Protein AF-A0A2N3BDB7-F1 (afdb_monomer_lite)

Radius of gyration: 18.07 Å; chains: 1; bounding box: 49×23×45 Å

Secondary structure (DSSP, 8-state):
-PPPP-----GGG-----TT--TT---EEEEE-SSEEEEEEE-TTS-EEEEEEE-PPPTT--TTGGGGG----

Structure (mmCIF, N/CA/C/O backbone):
data_AF-A0A2N3BDB7-F1
#
_entry.id   AF-A0A2N3BDB7-F1
#
loop_
_atom_site.group_PDB
_atom_site.id
_atom_site.type_symbol
_atom_site.label_atom_id
_atom_site.label_alt_id
_atom_site.label_comp_id
_atom_site.label_asym_id
_atom_site.label_entity_id
_atom_site.label_seq_id
_atom_site.pdbx_PDB_ins_code
_atom_site.Cartn_x
_atom_site.Cartn_y
_atom_site.Cartn_z
_atom_site.occupancy
_atom_site.B_iso_or_equiv
_atom_site.auth_seq_id
_atom_site.auth_comp_id
_atom_site.auth_asym_id
_atom_site.auth_atom_id
_atom_site.pdbx_PDB_model_num
ATOM 1 N N . MET A 1 1 ? -32.835 -10.226 -21.678 1.00 39.00 1 MET A N 1
ATOM 2 C CA . MET A 1 1 ? -32.990 -10.943 -20.394 1.00 39.00 1 MET A CA 1
ATOM 3 C C . MET A 1 1 ? -31.590 -11.331 -19.928 1.00 39.00 1 MET A C 1
ATOM 5 O O . MET A 1 1 ? -31.088 -12.353 -20.367 1.00 39.00 1 MET A O 1
ATOM 9 N N . ALA A 1 2 ? -30.904 -10.464 -19.179 1.00 38.75 2 ALA A N 1
ATOM 10 C CA . ALA A 1 2 ? -29.548 -10.725 -18.684 1.00 38.75 2 ALA A CA 1
ATOM 11 C C . ALA A 1 2 ? -29.635 -11.090 -17.197 1.00 38.75 2 ALA A C 1
ATOM 13 O O . ALA A 1 2 ? -30.263 -10.365 -16.427 1.00 38.75 2 ALA A O 1
ATOM 14 N N . GLN A 1 3 ? -29.074 -12.239 -16.819 1.00 38.88 3 GLN A N 1
ATOM 15 C CA . GLN A 1 3 ? -29.010 -12.688 -15.429 1.00 38.88 3 GLN A CA 1
ATOM 16 C C . GLN A 1 3 ? -28.085 -11.763 -14.617 1.00 38.88 3 GLN A C 1
ATOM 18 O O . GLN A 1 3 ? -27.017 -11.403 -15.116 1.00 38.88 3 GLN A O 1
ATOM 23 N N . PRO A 1 4 ? -28.443 -11.389 -13.378 1.00 42.31 4 PRO A N 1
ATOM 24 C CA . PRO A 1 4 ? -27.522 -10.705 -12.485 1.00 42.31 4 PRO A CA 1
ATOM 25 C C . PRO A 1 4 ? -26.520 -11.723 -11.926 1.00 42.31 4 PRO A C 1
ATOM 27 O O . PRO A 1 4 ? -26.902 -12.710 -11.298 1.00 42.31 4 PRO A O 1
ATOM 30 N N . THR A 1 5 ? -25.234 -11.495 -12.186 1.00 50.03 5 THR A N 1
ATOM 31 C CA . THR A 1 5 ? -24.119 -12.251 -11.607 1.00 50.03 5 THR A CA 1
ATOM 32 C C . THR A 1 5 ? -24.222 -12.239 -10.083 1.00 50.03 5 THR A C 1
ATOM 34 O O . THR A 1 5 ? -24.145 -11.183 -9.457 1.00 50.03 5 THR A O 1
ATOM 37 N N . LEU A 1 6 ? -24.400 -13.421 -9.488 1.00 43.88 6 LEU A N 1
ATOM 38 C CA . LEU A 1 6 ? -24.300 -13.636 -8.049 1.00 43.88 6 LEU A CA 1
ATOM 39 C C . LEU A 1 6 ? -22.858 -13.327 -7.624 1.00 43.88 6 LEU A C 1
ATOM 41 O O . LEU A 1 6 ? -21.933 -14.037 -8.013 1.00 43.88 6 LEU A O 1
ATOM 45 N N . ILE A 1 7 ? -22.662 -12.270 -6.841 1.00 51.25 7 ILE A N 1
ATOM 46 C CA . ILE A 1 7 ? -21.426 -12.082 -6.080 1.00 51.25 7 ILE A CA 1
ATOM 47 C C . ILE A 1 7 ? -21.562 -13.018 -4.873 1.00 51.25 7 ILE A C 1
ATOM 49 O O . ILE A 1 7 ? -22.459 -12.787 -4.060 1.00 51.25 7 ILE A O 1
ATOM 53 N N . PRO A 1 8 ? -20.778 -14.105 -4.745 1.00 42.44 8 PRO A N 1
ATOM 54 C CA . PRO A 1 8 ? -20.842 -14.925 -3.549 1.00 42.44 8 PRO A CA 1
ATOM 55 C C . PRO A 1 8 ? -20.362 -14.086 -2.366 1.00 42.44 8 PRO A C 1
ATOM 57 O O . PRO A 1 8 ? -19.284 -13.489 -2.396 1.00 42.44 8 PRO A O 1
ATOM 60 N N . ASN A 1 9 ? -21.198 -14.030 -1.335 1.00 49.06 9 ASN A N 1
ATOM 61 C CA . ASN A 1 9 ? -20.878 -13.409 -0.064 1.00 49.06 9 ASN A CA 1
ATOM 62 C C . ASN A 1 9 ? -19.609 -14.079 0.475 1.00 49.06 9 ASN A C 1
ATOM 64 O O . ASN A 1 9 ? -19.562 -15.293 0.670 1.00 49.06 9 ASN A O 1
ATOM 68 N N . CYS A 1 10 ? -18.556 -13.295 0.674 1.00 47.12 10 CYS A N 1
ATOM 69 C CA . CYS A 1 10 ? -17.322 -13.734 1.306 1.00 47.12 10 CYS A CA 1
ATOM 70 C C . CYS A 1 10 ? -17.547 -13.927 2.817 1.00 47.12 10 CYS A C 1
ATOM 72 O O . CYS A 1 10 ? -17.045 -13.170 3.645 1.00 47.12 10 CYS A O 1
ATOM 74 N N . ASP A 1 11 ? -18.302 -14.962 3.189 1.00 52.94 11 ASP A N 1
ATOM 75 C CA . ASP A 1 11 ? -18.606 -15.300 4.588 1.00 52.94 11 ASP A CA 1
ATOM 76 C C . ASP A 1 11 ? -17.357 -15.718 5.397 1.00 52.94 11 ASP A C 1
ATOM 78 O O . ASP A 1 11 ? -17.384 -15.721 6.624 1.00 52.94 11 ASP A O 1
ATOM 82 N N . GLY A 1 12 ? -16.223 -15.976 4.733 1.00 44.81 12 GLY A N 1
ATOM 83 C CA . GLY A 1 12 ? -14.927 -16.263 5.366 1.00 44.81 12 GLY A CA 1
ATOM 84 C C . GLY A 1 12 ? -14.161 -15.044 5.900 1.00 44.81 12 GLY A C 1
ATOM 85 O O . GLY A 1 12 ? -13.101 -15.213 6.492 1.00 44.81 12 GLY A O 1
ATOM 86 N N . ALA A 1 13 ? -14.664 -13.819 5.705 1.00 49.44 13 ALA A N 1
ATOM 87 C CA . ALA A 1 13 ? -14.049 -12.599 6.247 1.00 49.44 13 ALA A CA 1
ATOM 88 C C . ALA A 1 13 ? -14.623 -12.185 7.616 1.00 49.44 13 ALA A C 1
ATOM 90 O O . ALA A 1 13 ? -14.327 -11.098 8.118 1.00 49.44 13 ALA A O 1
ATOM 91 N N . ARG A 1 14 ? -15.477 -13.015 8.228 1.00 52.19 14 ARG A N 1
ATOM 92 C CA . ARG A 1 14 ? -15.991 -12.756 9.573 1.00 52.19 14 ARG A CA 1
ATOM 93 C C . ARG A 1 14 ? -15.056 -13.381 10.597 1.00 52.19 14 ARG A C 1
ATOM 95 O O . ARG A 1 14 ? -14.972 -14.596 10.716 1.00 52.19 14 ARG A O 1
ATOM 102 N N . PHE A 1 15 ? -14.373 -12.524 11.351 1.00 57.53 15 PHE A N 1
ATOM 103 C CA . PHE A 1 15 ? -13.722 -12.919 12.594 1.00 57.53 15 PHE A CA 1
ATOM 104 C C . PHE A 1 15 ? -14.807 -13.404 13.559 1.00 57.53 15 PHE A C 1
ATOM 106 O O . PHE A 1 15 ? -15.509 -12.591 14.163 1.00 57.53 15 PHE A O 1
ATOM 113 N N . GLU A 1 16 ? -14.977 -14.720 13.671 1.00 60.66 16 GLU A N 1
ATOM 114 C CA . GLU A 1 16 ? -15.747 -15.332 14.750 1.00 60.66 16 GLU A CA 1
ATOM 115 C C . GLU A 1 16 ? -15.100 -14.884 16.067 1.00 60.66 16 GLU A C 1
ATOM 117 O O . GLU A 1 16 ? -13.944 -15.198 16.352 1.00 60.66 16 GLU A O 1
ATOM 122 N N . SER A 1 17 ? -15.795 -14.030 16.821 1.00 57.56 17 SER A N 1
ATOM 123 C CA . SER A 1 17 ? -15.266 -13.469 18.060 1.00 57.56 17 SER A CA 1
ATOM 124 C C . SER A 1 17 ? -15.188 -14.575 19.103 1.00 57.56 17 SER A C 1
ATOM 126 O O . SER A 1 17 ? -16.206 -14.954 19.688 1.00 57.56 17 SER A O 1
ATOM 128 N N . LEU A 1 18 ? -13.985 -15.099 19.331 1.00 58.06 18 LEU A N 1
ATOM 129 C CA . LEU A 1 18 ? -13.745 -16.033 20.420 1.00 58.06 18 LEU A CA 1
ATOM 130 C C . LEU A 1 18 ? -13.952 -15.303 21.761 1.00 58.06 18 LEU A C 1
ATOM 132 O O . LEU A 1 18 ? -13.626 -14.118 21.861 1.00 58.06 18 LEU A O 1
ATOM 136 N N . PRO A 1 19 ? -14.436 -15.977 22.822 1.00 56.91 19 PRO A N 1
ATOM 137 C CA . PRO A 1 19 ? -14.825 -15.339 24.090 1.00 56.91 19 PRO A CA 1
ATOM 138 C C . PRO A 1 19 ? -13.686 -14.664 24.882 1.00 56.91 19 PRO A C 1
ATOM 140 O O . PRO A 1 19 ? -13.922 -14.149 25.971 1.00 56.91 19 PRO A O 1
ATOM 143 N N . LEU A 1 20 ? -12.456 -14.680 24.360 1.00 53.38 20 LEU A N 1
ATOM 144 C CA . LEU A 1 20 ? -11.268 -14.042 24.935 1.00 53.38 20 LEU A CA 1
ATOM 145 C C . LEU A 1 20 ? -10.894 -12.723 24.234 1.00 53.38 20 LEU A C 1
ATOM 147 O O . LEU A 1 20 ? -9.991 -12.027 24.696 1.00 53.38 20 LEU A O 1
ATOM 151 N N . ASP A 1 21 ? -11.580 -12.355 23.148 1.00 53.72 21 ASP A N 1
ATOM 152 C CA . ASP A 1 21 ? -11.345 -11.097 22.447 1.00 53.72 21 ASP A CA 1
ATOM 153 C C . ASP A 1 21 ? -11.983 -9.942 23.219 1.00 53.72 21 ASP A C 1
ATOM 155 O O . ASP A 1 21 ? -13.171 -9.650 23.078 1.00 53.72 21 ASP A O 1
ATOM 159 N N . THR A 1 22 ? -11.187 -9.196 23.980 1.00 58.56 22 THR A N 1
ATOM 160 C CA . THR A 1 22 ? -11.533 -7.809 24.291 1.00 58.56 22 THR A CA 1
ATOM 161 C C . THR A 1 22 ? -11.743 -7.098 22.942 1.00 58.56 22 THR A C 1
ATOM 163 O O . THR A 1 22 ? -10.768 -6.912 22.208 1.00 58.56 22 THR A O 1
ATOM 166 N N . PRO A 1 23 ? -12.964 -6.657 22.564 1.00 58.03 23 PRO A N 1
ATOM 167 C CA . PRO A 1 23 ? -13.273 -6.245 21.184 1.00 58.03 23 PRO A CA 1
ATOM 168 C C . PRO A 1 23 ? -12.541 -4.980 20.709 1.00 58.03 23 PRO A C 1
ATOM 170 O O . PRO A 1 23 ? -12.784 -4.480 19.612 1.00 58.03 23 PRO A O 1
ATOM 173 N N . ARG A 1 24 ? -11.672 -4.408 21.543 1.00 59.72 24 ARG A N 1
ATOM 174 C CA . ARG A 1 24 ? -11.157 -3.050 21.392 1.00 59.72 24 ARG A CA 1
ATOM 175 C C . ARG A 1 24 ? -9.658 -2.953 21.116 1.00 59.72 24 ARG A C 1
ATOM 177 O O . ARG A 1 24 ? -9.259 -1.901 20.651 1.00 59.72 24 ARG A O 1
ATOM 184 N N . ASN A 1 25 ? -8.897 -4.043 21.240 1.00 67.69 25 ASN A N 1
ATOM 185 C CA . ASN A 1 25 ? -7.425 -4.016 21.203 1.00 67.69 25 ASN A CA 1
ATOM 186 C C . ASN A 1 25 ? -6.768 -4.729 20.012 1.00 67.69 25 ASN A C 1
ATOM 188 O O . ASN A 1 25 ? -5.565 -4.976 20.013 1.00 67.69 25 ASN A O 1
ATOM 192 N N . ARG A 1 26 ? -7.526 -5.106 18.983 1.00 78.69 26 ARG A N 1
ATOM 193 C CA . ARG A 1 26 ? -6.935 -5.778 17.818 1.00 78.69 26 ARG A CA 1
ATOM 194 C C . ARG A 1 26 ? -6.343 -4.763 16.850 1.00 78.69 26 ARG A C 1
ATOM 196 O O . ARG A 1 26 ? -7.071 -3.899 16.356 1.00 78.69 26 ARG A O 1
ATOM 203 N N . CYS A 1 27 ? -5.050 -4.924 16.574 1.00 89.75 27 CYS A N 1
ATOM 204 C CA . CYS A 1 27 ? -4.381 -4.235 15.483 1.00 89.75 27 CYS A CA 1
ATOM 205 C C . CYS A 1 27 ? -4.809 -4.875 14.156 1.00 89.75 27 CYS A C 1
ATOM 207 O O . CYS A 1 27 ? -4.741 -6.098 14.020 1.00 89.75 27 CYS A O 1
ATOM 209 N N . ILE A 1 28 ? -5.295 -4.076 13.206 1.00 92.31 28 ILE A N 1
ATOM 210 C CA . ILE A 1 28 ? -5.770 -4.558 11.898 1.00 92.31 28 ILE A CA 1
ATOM 211 C C . ILE A 1 28 ? -5.028 -3.797 10.806 1.00 92.31 28 ILE A C 1
ATOM 213 O O . ILE A 1 28 ? -5.004 -2.571 10.839 1.00 92.31 28 ILE A O 1
ATOM 217 N N . LEU A 1 29 ? -4.478 -4.522 9.832 1.00 92.69 29 LEU A N 1
ATOM 218 C CA . LEU A 1 29 ? -3.862 -3.971 8.627 1.00 92.69 29 LEU A CA 1
ATOM 219 C C . LEU A 1 29 ? -4.688 -4.369 7.400 1.00 92.69 29 LEU A C 1
ATOM 221 O O . LEU A 1 29 ? -4.906 -5.556 7.160 1.00 92.69 29 LEU A O 1
ATOM 225 N N . ALA A 1 30 ? -5.107 -3.379 6.616 1.00 94.50 30 ALA A N 1
ATOM 226 C CA . ALA A 1 30 ? -5.716 -3.566 5.304 1.00 94.50 30 ALA A CA 1
ATOM 227 C C . ALA A 1 30 ? -4.765 -3.069 4.206 1.00 94.50 30 ALA A C 1
ATOM 229 O O . ALA A 1 30 ? -4.197 -1.981 4.324 1.00 94.50 30 ALA A O 1
ATOM 230 N N . LEU A 1 31 ? -4.610 -3.863 3.143 1.00 93.25 31 LEU A N 1
ATOM 231 C CA . LEU A 1 31 ? -3.731 -3.576 2.009 1.00 93.25 31 LEU A CA 1
ATOM 232 C C . LEU A 1 31 ? -4.499 -3.700 0.691 1.00 93.25 31 LEU A C 1
ATOM 234 O O . LEU A 1 31 ? -5.081 -4.747 0.411 1.00 93.25 31 LEU A O 1
ATOM 238 N N . ASP A 1 32 ? -4.445 -2.647 -0.123 1.00 93.00 32 ASP A N 1
ATOM 239 C CA . ASP A 1 32 ? -4.868 -2.662 -1.527 1.00 93.00 32 ASP A CA 1
ATOM 240 C C . ASP A 1 32 ? -3.621 -2.765 -2.414 1.00 93.00 32 ASP A C 1
ATOM 242 O O . ASP A 1 32 ? -2.808 -1.839 -2.468 1.00 93.00 32 ASP A O 1
ATOM 246 N N . LEU A 1 33 ? -3.423 -3.922 -3.050 1.00 89.00 33 LEU A N 1
ATOM 247 C CA . LEU A 1 33 ? -2.175 -4.267 -3.730 1.00 89.00 33 LEU A CA 1
ATOM 248 C C . LEU A 1 33 ? -2.212 -3.860 -5.208 1.00 89.00 33 LEU A C 1
ATOM 250 O O . LEU A 1 33 ? -2.872 -4.485 -6.036 1.00 89.00 33 LEU A O 1
ATOM 254 N N . GLY A 1 34 ? -1.407 -2.854 -5.559 1.00 89.44 34 GLY A N 1
ATOM 255 C CA . GLY A 1 34 ? -1.277 -2.346 -6.926 1.00 89.44 34 GLY A CA 1
ATOM 256 C C . GLY A 1 34 ? -0.069 -1.424 -7.116 1.00 89.44 34 GLY A C 1
ATOM 257 O O . GLY A 1 34 ? 0.705 -1.170 -6.196 1.00 89.44 34 GLY A O 1
ATOM 258 N N . THR A 1 35 ? 0.118 -0.868 -8.317 1.00 90.81 35 THR A N 1
ATOM 259 C CA . THR A 1 35 ? 1.152 0.170 -8.542 1.00 90.81 35 THR A CA 1
ATOM 260 C C . THR A 1 35 ? 0.824 1.493 -7.850 1.00 90.81 35 THR A C 1
ATOM 262 O O . THR A 1 35 ? 1.709 2.324 -7.672 1.00 90.81 35 THR A O 1
ATOM 265 N N . SER A 1 36 ? -0.423 1.677 -7.434 1.00 93.19 36 SER A N 1
ATOM 266 C CA . SER A 1 36 ? -0.835 2.626 -6.408 1.00 93.19 36 SER A CA 1
ATOM 267 C C . SER A 1 36 ? -1.336 1.787 -5.239 1.00 93.19 36 SER A C 1
ATOM 269 O O . SER A 1 36 ? -2.458 1.305 -5.290 1.00 93.19 36 SER A O 1
ATOM 271 N N . THR A 1 37 ? -0.476 1.521 -4.257 1.00 93.12 37 THR A N 1
ATOM 272 C CA . THR A 1 37 ? -0.826 0.679 -3.103 1.00 93.12 37 THR A CA 1
ATOM 273 C C . THR A 1 37 ? -1.423 1.550 -2.007 1.00 93.12 37 THR A C 1
ATOM 275 O O . THR A 1 37 ? -0.813 2.547 -1.615 1.00 93.12 37 THR A O 1
ATOM 278 N N . GLY A 1 38 ? -2.601 1.180 -1.515 1.00 94.75 38 GLY A N 1
ATOM 279 C CA . GLY A 1 38 ? -3.224 1.783 -0.337 1.00 94.75 38 GLY A CA 1
ATOM 280 C C . GLY A 1 38 ? -2.960 0.953 0.916 1.00 94.75 38 GLY A C 1
ATOM 281 O O . GLY A 1 38 ? -2.863 -0.274 0.845 1.00 94.75 38 GLY A O 1
ATOM 282 N N . TRP A 1 39 ? -2.869 1.612 2.067 1.00 94.44 39 TRP A N 1
ATOM 283 C CA . TRP A 1 39 ? -2.764 0.948 3.362 1.00 94.44 39 TRP A CA 1
ATOM 284 C C . TRP A 1 39 ? -3.616 1.657 4.414 1.00 94.44 39 TRP A C 1
ATOM 286 O O . TRP A 1 39 ? -3.782 2.878 4.381 1.00 94.44 39 TRP A O 1
ATOM 296 N N . ALA A 1 40 ? -4.145 0.884 5.359 1.00 95.50 40 ALA A N 1
ATOM 297 C CA . ALA A 1 40 ? -4.774 1.399 6.567 1.00 95.50 40 ALA A CA 1
ATOM 298 C C . ALA A 1 40 ? -4.438 0.495 7.755 1.00 95.50 40 ALA A C 1
ATOM 300 O O . ALA A 1 40 ? -4.592 -0.726 7.667 1.00 95.50 40 ALA A O 1
ATOM 301 N N . ILE A 1 41 ? -4.0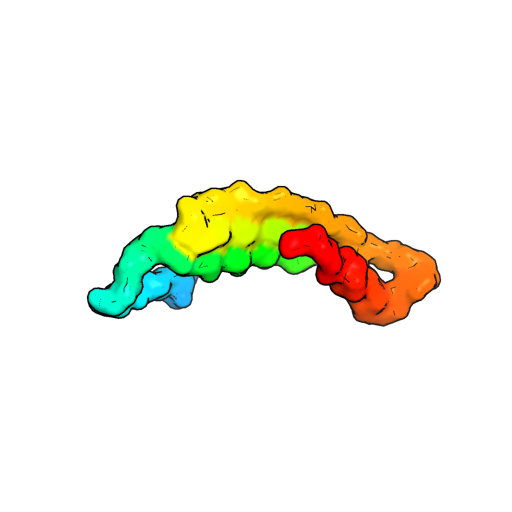00 1.096 8.859 1.00 92.94 41 ILE A N 1
ATOM 302 C CA . ILE A 1 41 ? -3.734 0.424 10.129 1.00 92.94 41 ILE A CA 1
ATOM 303 C C . ILE A 1 41 ? -4.704 0.960 11.168 1.00 92.94 41 ILE A C 1
ATOM 305 O O . ILE A 1 41 ? -4.793 2.166 11.379 1.00 92.94 41 ILE A O 1
ATOM 309 N N . ARG A 1 42 ? -5.392 0.057 11.861 1.00 92.06 42 ARG A N 1
ATOM 310 C CA . ARG A 1 42 ? -6.051 0.357 13.129 1.00 92.06 42 ARG A CA 1
ATOM 311 C C . ARG A 1 42 ? -5.121 -0.055 14.258 1.00 92.06 42 ARG A C 1
ATOM 313 O O . ARG A 1 42 ? -4.873 -1.248 14.410 1.00 92.06 42 ARG A O 1
ATOM 320 N N . GLY A 1 43 ? -4.642 0.906 15.037 1.00 88.62 43 GLY A N 1
ATOM 321 C CA . GLY A 1 43 ? -3.874 0.662 16.248 1.00 88.62 43 GLY A CA 1
ATOM 322 C C . GLY A 1 43 ? -4.714 0.003 17.341 1.00 88.62 43 GLY A C 1
ATOM 323 O O . GLY A 1 43 ? -5.943 -0.076 17.284 1.00 88.62 43 GLY A O 1
ATOM 324 N N . HIS A 1 44 ? -4.037 -0.478 18.374 1.00 87.44 44 HIS A N 1
ATOM 325 C CA . HIS A 1 44 ? -4.669 -1.092 19.540 1.00 87.44 44 HIS A CA 1
ATOM 326 C C . HIS A 1 44 ? -5.486 -0.084 20.376 1.00 87.44 44 HIS A C 1
ATOM 328 O O . HIS A 1 44 ? -6.413 -0.466 21.079 1.00 87.44 44 HIS A O 1
ATOM 334 N N . ASP A 1 45 ? -5.180 1.208 20.267 1.00 86.81 45 ASP A N 1
ATOM 335 C CA . ASP A 1 45 ? -5.974 2.324 20.798 1.00 86.81 45 ASP A CA 1
ATOM 336 C C . ASP A 1 45 ? -7.251 2.602 19.978 1.00 86.81 45 ASP A C 1
ATOM 338 O O . ASP A 1 45 ? -8.096 3.405 20.372 1.00 86.81 45 ASP A O 1
ATOM 342 N N . GLY A 1 46 ? -7.411 1.918 18.844 1.00 86.00 46 GLY A N 1
ATOM 343 C CA . GLY A 1 46 ? -8.510 2.097 17.912 1.00 86.00 46 GLY A CA 1
ATOM 344 C C . GLY A 1 46 ? -8.315 3.246 16.925 1.00 86.00 46 GLY A C 1
ATOM 345 O O . GLY A 1 46 ? -9.201 3.434 16.087 1.00 86.00 46 GLY A O 1
ATOM 346 N N . LEU A 1 47 ? -7.193 3.974 16.981 1.00 91.56 47 LEU A N 1
ATOM 347 C CA . LEU A 1 47 ? -6.874 5.022 16.017 1.00 91.56 47 LEU A CA 1
ATOM 348 C C . LEU A 1 47 ? -6.582 4.395 14.654 1.00 91.56 47 LEU A C 1
ATOM 350 O O . LEU A 1 47 ? -5.870 3.396 14.562 1.00 91.56 47 LEU A O 1
ATOM 354 N N . ILE A 1 48 ? -7.130 4.987 13.594 1.00 92.31 48 ILE A N 1
ATOM 355 C CA . ILE A 1 48 ? -6.870 4.552 12.223 1.00 92.31 48 ILE A CA 1
ATOM 356 C C . ILE A 1 48 ? -5.925 5.543 11.556 1.00 92.31 48 ILE A C 1
ATOM 358 O O . ILE A 1 48 ? -6.250 6.723 11.418 1.00 92.31 48 ILE A O 1
ATOM 362 N N . THR A 1 49 ? -4.782 5.045 11.101 1.00 94.06 49 THR A N 1
ATOM 363 C CA . THR A 1 49 ? -3.882 5.744 10.185 1.00 94.06 49 THR A CA 1
ATOM 364 C C . THR A 1 49 ? -3.968 5.088 8.814 1.00 94.06 49 THR A C 1
ATOM 366 O O . THR A 1 49 ? -4.219 3.890 8.690 1.00 94.06 49 THR A O 1
ATOM 369 N N . SER A 1 50 ? -3.838 5.879 7.754 1.00 94.44 50 SER A N 1
ATOM 370 C CA . SER A 1 50 ? -3.915 5.369 6.386 1.00 94.44 50 SER A CA 1
ATOM 371 C C . SER A 1 50 ? -3.060 6.198 5.447 1.00 94.44 50 SER A C 1
ATOM 373 O O . SER A 1 50 ? -2.720 7.346 5.746 1.00 94.44 50 SER A O 1
ATOM 375 N N . GLY A 1 51 ? -2.728 5.620 4.300 1.00 93.94 51 GLY A N 1
ATOM 376 C CA . GLY A 1 51 ? -1.939 6.293 3.287 1.00 93.94 51 GLY A CA 1
ATOM 377 C C . GLY A 1 51 ? -1.939 5.563 1.954 1.00 93.94 51 GLY A C 1
ATOM 378 O O . GLY A 1 51 ? -2.542 4.503 1.777 1.00 93.94 51 GLY A O 1
ATOM 379 N N . THR A 1 52 ? -1.244 6.163 0.993 1.00 94.44 52 THR A N 1
ATOM 380 C CA . THR A 1 52 ? -1.008 5.572 -0.325 1.00 94.44 52 THR A CA 1
ATOM 381 C 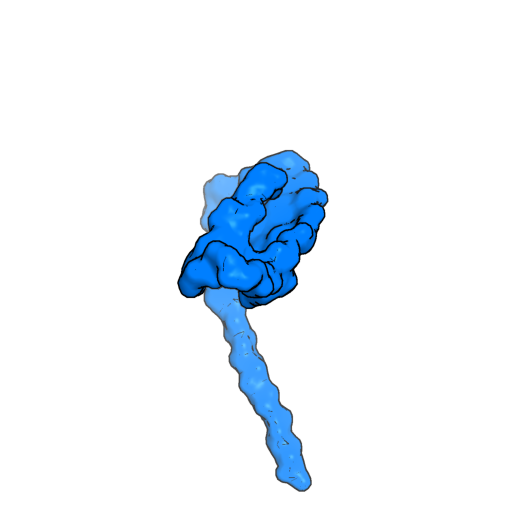C . THR A 1 52 ? 0.470 5.674 -0.674 1.00 94.44 52 THR A C 1
ATOM 383 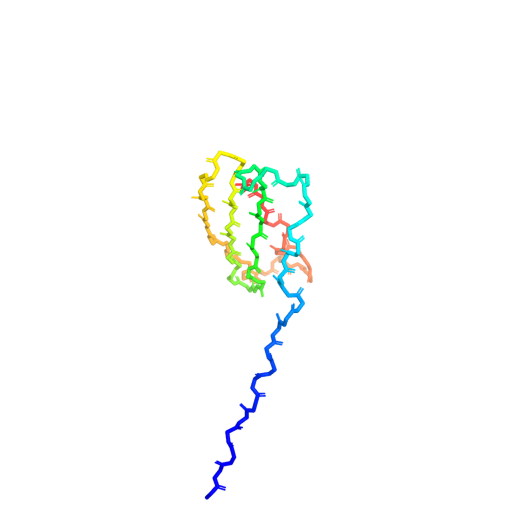O O . THR A 1 52 ? 1.151 6.621 -0.278 1.00 94.44 52 THR A O 1
ATOM 386 N N . VAL A 1 53 ? 0.977 4.697 -1.420 1.00 92.88 53 VAL A N 1
ATOM 387 C CA . VAL A 1 53 ? 2.338 4.689 -1.952 1.00 92.88 53 VAL A CA 1
ATOM 388 C C . VAL A 1 53 ? 2.310 4.364 -3.443 1.00 92.88 53 VAL A C 1
ATOM 390 O O . VAL A 1 53 ? 1.631 3.445 -3.904 1.00 92.88 53 VAL A O 1
ATOM 393 N N . SER A 1 54 ? 3.069 5.128 -4.226 1.00 91.94 54 SER A N 1
ATOM 394 C CA . SER A 1 54 ? 3.233 4.879 -5.657 1.00 91.94 54 SER A CA 1
ATOM 395 C C . SER A 1 54 ? 4.388 3.908 -5.890 1.00 91.94 54 SER A C 1
ATOM 397 O O . SER A 1 54 ? 5.559 4.262 -5.755 1.00 91.94 54 SER A O 1
ATOM 399 N N . LEU A 1 55 ? 4.053 2.687 -6.296 1.00 91.00 55 LEU A N 1
ATOM 400 C CA . LEU A 1 55 ? 4.975 1.624 -6.702 1.00 91.00 55 LEU A CA 1
ATOM 401 C C . LEU A 1 55 ? 5.020 1.496 -8.234 1.00 91.00 55 LEU A C 1
ATOM 403 O O . LEU A 1 55 ? 5.177 0.406 -8.787 1.00 91.00 55 LEU A O 1
ATOM 407 N N . ARG A 1 56 ? 4.840 2.608 -8.958 1.00 92.00 56 ARG A N 1
ATOM 408 C CA . ARG A 1 56 ? 5.010 2.639 -10.420 1.00 92.00 56 ARG A CA 1
ATOM 409 C C . ARG A 1 56 ? 6.444 2.234 -10.789 1.00 92.00 56 ARG A C 1
ATOM 411 O O . ARG A 1 56 ? 7.357 2.737 -10.138 1.00 92.00 56 ARG A O 1
ATOM 418 N N . PRO A 1 57 ? 6.662 1.378 -11.805 1.00 88.88 57 PRO A N 1
ATOM 419 C CA . PRO A 1 57 ? 8.009 0.970 -12.202 1.00 88.88 57 PRO A CA 1
ATOM 420 C C . PRO A 1 57 ? 8.885 2.172 -12.569 1.00 88.88 57 PRO A C 1
ATOM 422 O O . PRO A 1 57 ? 8.504 2.984 -13.413 1.00 88.88 57 PRO A O 1
ATOM 425 N N . GLY A 1 58 ? 10.059 2.278 -11.954 1.00 88.00 58 GLY A N 1
ATOM 426 C CA . GLY A 1 58 ? 11.151 3.112 -12.444 1.00 88.00 58 GLY A CA 1
ATOM 427 C C . GLY A 1 58 ? 11.998 2.380 -13.488 1.00 88.00 58 GLY A C 1
ATOM 428 O O . GLY A 1 58 ? 12.037 1.155 -13.522 1.00 88.00 58 GLY A O 1
ATOM 429 N N . ARG A 1 59 ? 12.752 3.124 -14.308 1.00 88.44 59 ARG A N 1
ATOM 430 C CA . ARG A 1 59 ? 13.701 2.547 -15.291 1.00 88.44 59 ARG A CA 1
ATOM 431 C C . ARG A 1 59 ? 14.781 1.656 -14.664 1.00 88.44 59 ARG A C 1
ATOM 433 O O . ARG A 1 59 ? 15.395 0.856 -15.354 1.00 88.44 59 ARG A O 1
ATOM 440 N N . PHE A 1 60 ? 15.027 1.852 -13.370 1.00 85.81 60 PHE A N 1
ATOM 441 C CA . PHE A 1 60 ? 15.985 1.091 -12.581 1.00 85.81 60 PHE A CA 1
ATOM 442 C C . PHE A 1 60 ? 15.306 0.106 -11.630 1.00 85.81 60 PHE A C 1
ATOM 444 O O . PHE A 1 60 ? 16.010 -0.552 -10.882 1.00 85.81 60 PHE A O 1
ATOM 451 N N . ASP A 1 61 ? 13.973 -0.012 -11.648 1.00 87.00 61 ASP A N 1
ATOM 452 C CA . ASP A 1 61 ? 13.257 -0.996 -10.842 1.00 87.00 61 ASP A CA 1
ATOM 453 C C . ASP A 1 61 ? 13.247 -2.335 -11.591 1.00 87.00 61 ASP A C 1
ATOM 455 O O . ASP A 1 61 ? 12.473 -2.550 -12.521 1.00 87.00 61 ASP A O 1
ATOM 459 N N . GLY A 1 62 ? 14.102 -3.263 -11.168 1.00 87.06 62 GLY A N 1
ATOM 460 C CA . GLY A 1 62 ? 14.003 -4.675 -11.533 1.00 87.06 62 GLY A CA 1
ATOM 461 C C . GLY A 1 62 ? 12.686 -5.283 -11.035 1.00 87.06 62 GLY A C 1
ATOM 462 O O . GLY A 1 62 ? 11.982 -4.670 -10.231 1.00 87.06 62 GLY A O 1
ATOM 463 N N . GLY A 1 63 ? 12.366 -6.506 -11.474 1.00 86.69 63 GLY A N 1
ATOM 464 C CA . GLY A 1 63 ? 11.026 -7.124 -11.395 1.00 86.69 63 GLY A CA 1
ATOM 465 C C . GLY A 1 63 ? 10.298 -7.134 -10.037 1.00 86.69 63 GLY A C 1
ATOM 466 O O . GLY A 1 63 ? 9.090 -7.342 -10.011 1.00 86.69 63 GLY A O 1
ATOM 467 N N . GLY A 1 64 ? 10.978 -6.851 -8.923 1.00 88.19 64 GLY A N 1
ATOM 468 C CA . GLY A 1 64 ? 10.359 -6.667 -7.606 1.00 88.19 64 GLY A CA 1
ATOM 469 C C . GLY A 1 64 ? 10.835 -5.445 -6.814 1.00 88.19 64 GLY A C 1
ATOM 470 O O . GLY A 1 64 ? 10.296 -5.179 -5.743 1.00 88.19 64 GLY A O 1
ATOM 471 N N . MET A 1 65 ? 11.804 -4.666 -7.308 1.00 91.69 65 MET A N 1
ATOM 472 C CA . MET A 1 65 ? 12.456 -3.627 -6.492 1.00 91.69 65 MET A CA 1
ATOM 473 C C . MET A 1 65 ? 11.507 -2.495 -6.099 1.00 91.69 65 MET A C 1
ATOM 475 O O . MET A 1 65 ? 11.626 -1.930 -5.015 1.00 91.69 65 MET A O 1
ATOM 479 N N . ARG A 1 66 ? 10.493 -2.229 -6.929 1.00 88.81 66 ARG A N 1
ATOM 480 C CA . ARG A 1 66 ? 9.458 -1.235 -6.635 1.00 88.81 66 ARG A CA 1
ATOM 481 C C . ARG A 1 66 ? 8.753 -1.481 -5.300 1.00 88.81 66 ARG A C 1
ATOM 483 O O . ARG A 1 66 ? 8.421 -0.506 -4.642 1.00 88.81 66 ARG A O 1
ATOM 490 N N . TYR A 1 67 ? 8.576 -2.739 -4.888 1.00 88.69 67 TYR A N 1
ATOM 491 C CA . TYR A 1 67 ? 7.896 -3.100 -3.640 1.00 88.69 67 TYR A CA 1
ATOM 492 C C . TYR A 1 67 ? 8.748 -2.829 -2.394 1.00 88.69 67 TYR A C 1
ATOM 494 O O . TYR A 1 67 ? 8.200 -2.632 -1.317 1.00 88.69 67 TYR A O 1
ATOM 502 N N . LEU A 1 68 ? 10.074 -2.722 -2.540 1.00 89.19 68 LEU A N 1
ATOM 503 C CA . LEU A 1 68 ? 10.985 -2.383 -1.440 1.00 89.19 68 LEU A CA 1
ATOM 504 C C . LEU A 1 68 ? 10.846 -0.927 -0.976 1.00 89.19 68 LEU A C 1
ATOM 506 O O . LEU A 1 68 ? 11.361 -0.570 0.076 1.00 89.19 68 LEU A O 1
ATOM 510 N N . ARG A 1 69 ? 10.143 -0.083 -1.742 1.00 86.81 69 ARG A N 1
ATOM 511 C CA . ARG A 1 69 ? 9.805 1.290 -1.339 1.00 86.81 69 ARG A CA 1
ATOM 512 C C . ARG A 1 69 ? 8.690 1.354 -0.294 1.00 86.81 69 ARG A C 1
ATOM 514 O O . ARG A 1 69 ? 8.410 2.436 0.207 1.00 86.81 69 ARG A O 1
ATOM 521 N N . PHE A 1 70 ? 8.035 0.234 0.012 1.00 86.00 70 PHE A N 1
ATOM 522 C CA . PHE A 1 70 ? 7.019 0.177 1.057 1.00 86.00 70 PHE A CA 1
ATOM 523 C C . PHE A 1 70 ? 7.676 0.116 2.444 1.00 86.00 70 PHE A C 1
ATOM 525 O O . PHE A 1 70 ? 7.898 -0.958 3.002 1.00 86.00 70 PHE A O 1
ATOM 532 N N . THR A 1 71 ? 8.032 1.283 2.983 1.00 81.62 71 THR A N 1
ATOM 533 C CA . THR A 1 71 ? 8.760 1.449 4.252 1.00 81.62 71 THR A CA 1
ATOM 534 C C . THR A 1 71 ? 8.183 2.608 5.075 1.00 81.62 71 THR A C 1
ATOM 536 O O . THR A 1 71 ? 7.523 3.479 4.514 1.00 81.62 71 THR A O 1
ATOM 539 N N . ASN A 1 72 ? 8.418 2.612 6.397 1.00 69.12 72 ASN A N 1
ATOM 540 C CA . ASN A 1 72 ? 7.978 3.657 7.343 1.00 69.12 72 ASN A CA 1
ATOM 541 C C . ASN A 1 72 ? 6.485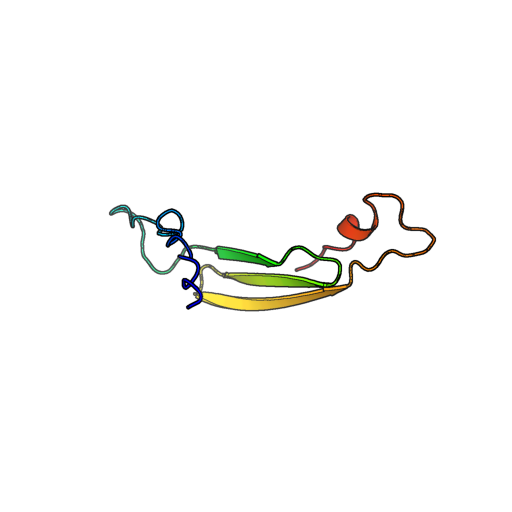 4.051 7.235 1.00 69.12 72 ASN A C 1
ATOM 543 O O . ASN A 1 72 ? 6.162 5.224 7.043 1.00 69.12 72 ASN A O 1
ATOM 547 N N . TRP A 1 73 ? 5.591 3.069 7.369 1.00 68.62 73 TRP A N 1
ATOM 548 C CA . TRP A 1 73 ? 4.130 3.224 7.393 1.00 68.62 73 TRP A CA 1
ATOM 549 C C . TRP A 1 73 ? 3.558 2.817 8.753 1.00 68.62 73 TRP A C 1
ATOM 551 O O . TRP A 1 73 ? 4.107 1.866 9.355 1.00 68.62 73 TRP A O 1
#

pLDDT: mean 76.32, std 19.08, range [38.75, 95.5]

Foldseek 3Di:
DDDDDDPPPPPVPDDPDDPPDPVQQDWDWDWDDDQWIKIWIQHRNRDIDIDIDHLPDDPPDDPCNSVVVPDDD

Sequence (73 aa):
MAQPTLIPNCDGARFESLPLDTPRNRCILALDLGTSTGWAIRGHDGLITSGTVSLRPGRFDGGGMRYLRFTNW

=== Feature glossary ===
The record interleaves many kinds of information about one protein. Here is each kind framed as the question it answers.

Q: What does the local fold look like, residue by residue?
A: A 3Di character summarizes, for each residue, the relative orientation of the Cα frame of its nearest spatial neighbor. Because it encodes fold topology rather than chemistry, 3Di alignments detect remote structural similarity that sequence alignment misses.

Q: Which residues are in he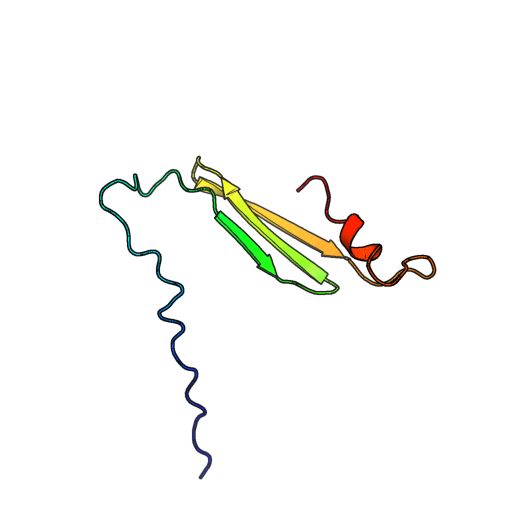lices, strands, or loops?
A: Secondary structure is the local, repeating backbone conformation. DSSP classifies it into eight states by reading the hydrogen-bond network: three helix types (H, G, I), two β types (E, B), two non-regular types (T, S), and unstructured coil (-).

Q: How big and how compact is the whole molecule?
A: Three whole-structure scalars: the radius of gyration (RMS distance of Cα from centroid, in Å), the count of Cα–Cα contacts (pairs closer than 8 Å and separated by more than four residues in sequence — i.e. tertiary, not local, contacts), and the bounding-box dimensions. Together they distinguish compact globular folds from extended fibres or disordered chains.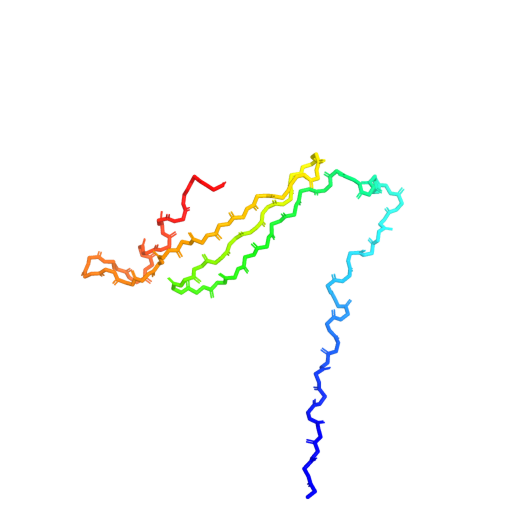

Q: How confident is the AlphaFold model at each residue?
A: For AlphaFold models, the B-factor field carries pLDDT — the model's own estimate of local accuracy on a 0–100 scale. Regions with pLDDT<50 should be treated as essentially unmodeled; they often correspond to intrinsically disordered segments.

Q: What family and function is it annotated with?
A: Functional annotations link the protein to curated databases. InterPro entries identify conserved domains and families by matching the sequence against member-database signatures (Pfam, PROSITE, CDD, …). Gene Ontology (GO) terms describe molecular function, biological process, and cellular component in a controlled vocabulary. CATH places the structure in a hierarchical fold classification (Class/Architecture/Topology/Homologous-superfamily). The organism is the source species.

Q: What known structures does this most resemble?
A: Nearest PDB neighbors are the top structural matches found by Foldseek when searching this structure against the entire Protein Data Bank. Each hit reports a TM-score (0 to 1; >0.5 almost always implies the same fold) and an E-value. These are *structural* homologs — they may share no detectable sequence similarity.

Q: Which residues are buried vs exposed?
A: Solvent-accessible surface area (SASA) is the area in Å² traced out by the centre of a 1.4 Å probe sphere (a water molecule) rolled over the protein's van der Waals surface (Shrake–Rupley / Lee–Richards construction). Buried residues have near-zero SASA; fully exposed residues can exceed 200 Å². The total SASA scales roughly with the number of surface residues.

Q: What are the backbone torsion angles?
A: φ (phi) and ψ (psi) are the two rotatable backbone dihedrals per residue: φ is the C(i-1)–N–Cα–C torsion, ψ is the N–Cα–C–N(i+1) torsion, both in degrees on (−180°, 180°]. α-helical residues cluster near (−60°, −45°); β-strand residues near (−120°, +130°). A Ramachandran plot is simply a scatter of (φ, ψ) for every residue.

Q: Are the domains correctly placed relative to each other?
A: Predicted aligned error is AlphaFold's pairwise confidence. Unlike pLDDT (per-residue), PAE is per-residue-pair and captures whether two parts of the structure are correctly placed relative to each other. Units are ångströms of expected positional error.

Q: What if only a Cα trace is available?
A: P-SEA three-state annotation labels each residue as helix, strand, or coil based purely on the geometry of the Cα trace. It serves as a fallback when the full backbone (and thus DSSP) is unavailable.

Q: What is the amino-acid chain?
A: This is the polypeptide sequence — one letter per residue, N-terminus first. Length ranges from a few dozen residues for small domains to over a thousand for large multi-domain proteins.

Q: What do the rendered images show?
A: The six renders are orthographic views along the three Cartesian axes in both directions. Representation (cartoon, sticks, or surface) and color scheme (sequence-rainbow or by-chain) vary across proteins so the training set covers all the common visualization conventions.

Q: What do the diagnostic plots show?
A: Plot images: a contact map (which residues are close in 3D, as an N×N binary image), a Ramachandran scatter (backbone torsion angles, revealing secondary-structure composition at a glance), and — for AlphaFold structures — a PAE heatmap (pairwise prediction confidence).

Q: How mobile is each atom in the crystal?
A: B-factor (Debye–Waller factor) reflects atomic displacement in the crystal lattice. It is an experimental observable (units Å²), not a prediction; low values mean the atom is pinned down, high values mean it moves or is heterogeneous across the crystal.

Q: Where is each backbone atom in 3D?
A: The mmCIF table is the protein's shape written out atom by atom. For each backbone N, Cα, C, and carbonyl O, it records an (x, y, z) coordinate triple in Å plus the residue type, chain letter, and residue number.